Protein AF-B9KXV2-F1 (afdb_monomer_lite)

Foldseek 3Di:
DPQWWWDWFWAAPVARQWTWIATPVRWIWTQRGAPGDTDTDDPVVSVCCCPPRRIDTDDDPDIHTPVRSNVPPHDDDPPPPPPPPPDDDD

pLDDT: mean 85.69, std 14.85, range [45.72, 97.69]

Organism: Thermomicrobium roseum (strain ATCC 27502 / DSM 5159 / P-2) (NCBI:txid309801)

Structure (mmCIF, N/CA/C/O backbone):
data_AF-B9KXV2-F1
#
_entry.id   AF-B9KXV2-F1
#
loop_
_atom_site.group_PDB
_atom_site.id
_atom_site.type_symbol
_atom_site.label_atom_id
_atom_site.label_alt_id
_atom_site.label_comp_id
_atom_site.label_asym_id
_atom_site.label_entity_id
_atom_site.label_seq_id
_atom_site.pdbx_PDB_ins_code
_atom_site.Cartn_x
_atom_site.Cartn_y
_atom_site.Cartn_z
_atom_site.occupancy
_atom_site.B_iso_or_equiv
_atom_site.auth_seq_id
_atom_site.auth_comp_id
_atom_site.auth_asym_id
_atom_site.auth_atom_id
_atom_site.pdbx_PDB_model_num
ATOM 1 N N . MET A 1 1 ? -0.654 -10.661 22.365 1.00 45.72 1 MET A N 1
ATOM 2 C CA . MET A 1 1 ? -0.192 -9.651 21.382 1.00 45.72 1 MET A CA 1
ATOM 3 C C . MET A 1 1 ? -1.298 -9.463 20.354 1.00 45.72 1 MET A C 1
ATOM 5 O O . MET A 1 1 ? -1.776 -10.468 19.853 1.00 45.72 1 MET A O 1
ATOM 9 N N . LYS A 1 2 ? -1.760 -8.236 20.068 1.00 59.69 2 LYS A N 1
ATOM 10 C CA . LYS A 1 2 ? -2.701 -8.024 18.952 1.00 59.69 2 LYS A CA 1
ATOM 11 C C . LYS A 1 2 ? -1.963 -8.315 17.644 1.00 59.69 2 LYS A C 1
ATOM 13 O O . LYS A 1 2 ? -0.975 -7.641 17.352 1.00 59.69 2 LYS A O 1
ATOM 18 N N . THR A 1 3 ? -2.412 -9.316 16.894 1.00 74.00 3 THR A N 1
ATOM 19 C CA . THR A 1 3 ? -1.880 -9.625 15.563 1.00 74.00 3 THR A CA 1
ATOM 20 C C . THR A 1 3 ? -2.186 -8.446 14.649 1.00 74.00 3 THR A C 1
ATOM 22 O O . THR A 1 3 ? -3.348 -8.152 14.381 1.00 74.00 3 THR A O 1
ATOM 25 N N . ARG A 1 4 ? -1.152 -7.712 14.229 1.00 86.19 4 ARG A N 1
ATOM 26 C CA . ARG A 1 4 ? -1.324 -6.593 13.301 1.00 86.19 4 ARG A CA 1
ATOM 27 C C . ARG A 1 4 ? -1.546 -7.151 11.905 1.00 86.19 4 ARG A C 1
ATOM 29 O O . ARG A 1 4 ? -0.712 -7.906 11.410 1.00 86.19 4 ARG A O 1
ATOM 36 N N . THR A 1 5 ? -2.653 -6.757 11.295 1.00 95.25 5 THR A N 1
ATOM 37 C CA . THR A 1 5 ? -2.947 -7.029 9.893 1.00 95.25 5 THR A CA 1
ATOM 38 C C . THR A 1 5 ? -2.884 -5.741 9.086 1.00 95.25 5 THR A C 1
ATOM 40 O O . THR A 1 5 ? -3.032 -4.636 9.619 1.00 95.25 5 THR A O 1
ATOM 43 N N . PHE A 1 6 ? -2.633 -5.888 7.793 1.00 95.75 6 PHE A N 1
ATOM 44 C CA . PHE A 1 6 ? -2.344 -4.798 6.881 1.00 95.75 6 PHE A CA 1
ATOM 45 C C . PHE A 1 6 ? -3.165 -4.945 5.612 1.00 95.75 6 PHE A C 1
ATOM 47 O O . PHE A 1 6 ? -3.253 -6.021 5.030 1.00 95.75 6 PHE A O 1
ATOM 54 N N . GLN A 1 7 ? -3.732 -3.845 5.151 1.00 96.50 7 GLN A N 1
ATOM 55 C CA . GLN A 1 7 ? -4.400 -3.767 3.868 1.00 96.50 7 GLN A CA 1
ATOM 56 C C . GLN A 1 7 ? -3.479 -3.083 2.865 1.00 96.50 7 GLN A C 1
ATOM 58 O O . GLN A 1 7 ? -2.930 -2.011 3.136 1.00 96.50 7 GLN A O 1
ATOM 63 N N . LEU A 1 8 ? -3.329 -3.700 1.697 1.00 95.50 8 LEU A N 1
ATOM 64 C CA . LEU A 1 8 ? -2.592 -3.123 0.584 1.00 95.50 8 LEU A CA 1
ATOM 65 C C . LEU A 1 8 ? -3.411 -2.006 -0.069 1.00 95.50 8 LEU A C 1
ATOM 67 O O . LEU A 1 8 ? -4.543 -2.244 -0.486 1.00 95.50 8 LEU A O 1
ATOM 71 N N . ILE A 1 9 ? -2.827 -0.810 -0.166 1.00 95.94 9 ILE A N 1
ATOM 72 C CA . ILE A 1 9 ? -3.501 0.379 -0.712 1.00 95.94 9 ILE A CA 1
ATOM 73 C C . ILE A 1 9 ? -2.776 0.988 -1.913 1.00 95.94 9 ILE A C 1
ATOM 75 O O . ILE A 1 9 ? -3.368 1.776 -2.647 1.00 95.94 9 ILE A O 1
ATOM 79 N N . GLY A 1 10 ? -1.516 0.618 -2.153 1.00 95.31 10 GLY A N 1
ATOM 80 C CA . GLY A 1 10 ? -0.802 1.047 -3.347 1.00 95.31 10 GLY A CA 1
ATOM 81 C C . GLY A 1 10 ? 0.412 0.188 -3.681 1.00 95.31 10 GLY A C 1
ATOM 82 O O . GLY A 1 10 ? 1.070 -0.350 -2.792 1.00 95.31 10 GLY A O 1
ATOM 83 N N . ARG A 1 11 ? 0.716 0.106 -4.978 1.00 94.38 11 ARG A N 1
ATOM 84 C CA . ARG A 1 11 ? 1.917 -0.530 -5.547 1.00 94.38 11 ARG A CA 1
ATOM 85 C C . ARG A 1 11 ? 2.645 0.447 -6.444 1.00 94.38 11 ARG A C 1
ATOM 87 O O . ARG A 1 11 ? 2.001 1.079 -7.281 1.00 94.38 11 ARG A O 1
ATOM 94 N N . ARG A 1 12 ? 3.965 0.540 -6.334 1.00 94.38 12 ARG A N 1
ATOM 95 C CA . ARG A 1 12 ? 4.749 1.372 -7.248 1.00 94.38 12 ARG A CA 1
ATOM 96 C C . ARG A 1 12 ? 4.883 0.688 -8.611 1.00 94.38 12 ARG A C 1
ATOM 98 O O . ARG A 1 12 ? 5.300 -0.460 -8.690 1.00 94.38 12 ARG A O 1
ATOM 105 N N . SER A 1 13 ? 4.545 1.392 -9.692 1.00 90.94 13 SER A N 1
ATOM 106 C CA . SER A 1 13 ? 4.504 0.803 -11.044 1.00 90.94 13 SER A CA 1
ATOM 107 C C . SER A 1 13 ? 5.863 0.283 -11.520 1.00 90.94 13 SER A C 1
ATOM 109 O O . SER A 1 13 ? 5.932 -0.771 -12.139 1.00 90.94 13 SER A O 1
ATOM 111 N N . SER A 1 14 ? 6.934 1.023 -11.227 1.00 91.12 14 SER A N 1
ATOM 112 C CA . SER A 1 14 ? 8.306 0.702 -11.633 1.00 91.12 14 SER A CA 1
ATOM 113 C C . SER A 1 14 ? 8.998 -0.324 -10.726 1.00 91.12 14 SER A C 1
ATOM 115 O O . SER A 1 14 ? 10.002 -0.904 -11.125 1.00 91.12 14 SER A O 1
ATOM 117 N N . GLN A 1 15 ? 8.482 -0.543 -9.512 1.00 92.12 15 GLN A N 1
ATOM 118 C CA . GLN A 1 15 ? 9.040 -1.450 -8.502 1.00 92.12 15 GLN A CA 1
ATOM 119 C C . GLN A 1 15 ? 7.873 -2.088 -7.732 1.00 92.12 15 GLN A C 1
ATOM 121 O O . GLN A 1 15 ? 7.462 -1.559 -6.696 1.00 92.12 15 GLN A O 1
ATOM 126 N N . PRO A 1 16 ? 7.262 -3.165 -8.262 1.00 90.06 16 PRO A N 1
ATOM 127 C CA . PRO A 1 16 ? 6.019 -3.717 -7.721 1.00 90.06 16 PRO A CA 1
ATOM 128 C C . PRO A 1 16 ? 6.170 -4.279 -6.303 1.00 90.06 16 PRO A C 1
ATOM 130 O O . PRO A 1 16 ? 5.174 -4.422 -5.601 1.00 90.06 16 PRO A O 1
ATOM 133 N N . ASP A 1 17 ? 7.397 -4.539 -5.855 1.00 91.94 17 ASP A N 1
ATOM 134 C CA . ASP A 1 17 ? 7.735 -4.946 -4.497 1.00 91.94 17 ASP A CA 1
ATOM 135 C C . ASP A 1 17 ? 7.781 -3.774 -3.494 1.00 91.94 17 ASP A C 1
ATOM 137 O O . ASP A 1 17 ? 7.892 -3.987 -2.280 1.00 91.94 17 ASP A O 1
ATOM 141 N N . VAL A 1 18 ? 7.658 -2.535 -3.965 1.00 94.50 18 VAL A N 1
ATOM 142 C CA . VAL A 1 18 ? 7.511 -1.359 -3.113 1.00 94.50 18 VAL A CA 1
ATOM 143 C C . VAL A 1 18 ? 6.024 -1.098 -2.877 1.00 94.50 18 VAL A C 1
ATOM 145 O O . VAL A 1 18 ? 5.285 -0.668 -3.770 1.00 94.50 18 VAL A O 1
ATOM 148 N N . LEU A 1 19 ? 5.582 -1.359 -1.646 1.00 95.62 19 LEU A N 1
ATOM 149 C CA . LEU A 1 19 ? 4.166 -1.384 -1.280 1.00 95.62 19 LEU A CA 1
ATOM 150 C C . LEU A 1 19 ? 3.813 -0.275 -0.296 1.00 95.62 19 LEU A C 1
ATOM 152 O O . LEU A 1 19 ? 4.538 -0.019 0.664 1.00 95.62 19 LEU A O 1
ATOM 156 N N . LEU A 1 20 ? 2.639 0.316 -0.483 1.00 96.75 20 LEU A N 1
ATOM 157 C CA . LEU A 1 20 ? 2.005 1.193 0.490 1.00 96.75 20 LEU A CA 1
ATOM 158 C C . LEU A 1 20 ? 0.838 0.442 1.138 1.00 96.75 20 LEU A C 1
ATOM 160 O O . LEU A 1 20 ? -0.047 -0.068 0.445 1.00 96.75 20 LEU A O 1
ATOM 164 N N . VAL A 1 21 ? 0.831 0.379 2.467 1.00 96.56 21 VAL A N 1
ATOM 165 C CA . VAL A 1 21 ? -0.180 -0.343 3.249 1.00 96.56 21 VAL A CA 1
ATOM 166 C C . VAL A 1 21 ? -0.745 0.517 4.371 1.00 96.56 21 VAL A C 1
ATOM 168 O O . VAL A 1 21 ? -0.133 1.502 4.792 1.00 96.56 21 VAL A O 1
ATOM 171 N N . ARG A 1 22 ? -1.895 0.106 4.903 1.00 96.00 22 ARG A N 1
ATOM 172 C CA . ARG A 1 22 ? -2.440 0.624 6.162 1.00 96.00 22 ARG A CA 1
ATOM 173 C C . ARG A 1 22 ? -2.786 -0.505 7.121 1.00 96.00 22 ARG A C 1
ATOM 175 O O . ARG A 1 22 ? -3.094 -1.603 6.673 1.00 96.00 22 ARG A O 1
ATOM 182 N N . ASP A 1 23 ? -2.761 -0.243 8.419 1.00 95.62 23 ASP A N 1
ATOM 183 C CA . ASP A 1 23 ? -3.273 -1.183 9.419 1.00 95.62 23 ASP A CA 1
ATOM 184 C C . ASP A 1 23 ? -4.731 -0.885 9.818 1.00 95.62 23 ASP A C 1
ATOM 186 O O . ASP A 1 23 ? -5.346 0.072 9.343 1.00 95.62 23 ASP A O 1
ATOM 190 N N . GLN A 1 24 ? -5.293 -1.725 10.691 1.00 93.62 24 GLN A N 1
ATOM 191 C CA . GLN A 1 24 ? -6.675 -1.593 11.176 1.00 93.62 24 GLN A CA 1
ATOM 192 C C . GLN A 1 24 ? -6.919 -0.340 12.032 1.00 93.62 24 GLN A C 1
ATOM 194 O O . GLN A 1 24 ? -8.063 0.063 12.213 1.00 93.62 24 GLN A O 1
ATOM 199 N N . GLU A 1 25 ? -5.861 0.287 12.547 1.00 94.00 25 GLU A N 1
ATOM 200 C CA . GLU A 1 25 ? -5.939 1.549 13.291 1.00 94.00 25 GLU A CA 1
ATOM 201 C C . GLU A 1 25 ? -5.833 2.769 12.355 1.00 94.00 25 GLU A C 1
ATOM 203 O O . GLU A 1 25 ? -5.839 3.908 12.818 1.00 94.00 25 GLU A O 1
ATOM 208 N N . GLY A 1 26 ? -5.719 2.556 11.037 1.00 93.44 26 GLY A N 1
ATOM 209 C CA . GLY A 1 26 ? -5.586 3.621 10.043 1.00 93.44 26 GLY A CA 1
ATOM 210 C C . GLY A 1 26 ? -4.174 4.204 9.942 1.00 93.44 26 GLY A C 1
ATOM 211 O O . GLY A 1 26 ? -3.992 5.272 9.356 1.00 93.44 26 GLY A O 1
ATOM 212 N N . ARG A 1 27 ? -3.157 3.532 10.497 1.00 96.31 27 ARG A N 1
ATOM 213 C CA . ARG A 1 27 ? -1.754 3.949 10.372 1.00 96.31 27 ARG A CA 1
ATOM 214 C C . ARG A 1 27 ? -1.188 3.470 9.041 1.00 96.31 27 ARG A C 1
ATOM 216 O O . ARG A 1 27 ? -1.394 2.322 8.657 1.00 96.31 27 ARG A O 1
ATOM 223 N N . TYR A 1 28 ? -0.432 4.337 8.375 1.00 97.25 28 TYR A N 1
ATOM 224 C CA . TYR A 1 28 ? 0.154 4.075 7.062 1.00 97.25 28 TYR A CA 1
ATOM 225 C C . TYR A 1 28 ? 1.608 3.617 7.170 1.00 97.25 28 TYR A C 1
ATOM 227 O O . TYR A 1 28 ? 2.377 4.116 8.001 1.00 97.25 28 TYR A O 1
ATOM 235 N N . TYR A 1 29 ? 1.992 2.689 6.296 1.00 97.12 29 TYR A N 1
ATOM 236 C CA . TYR A 1 29 ? 3.345 2.154 6.224 1.00 97.12 29 TYR A CA 1
ATOM 237 C C . TYR A 1 29 ? 3.798 1.972 4.778 1.00 97.12 29 TYR A C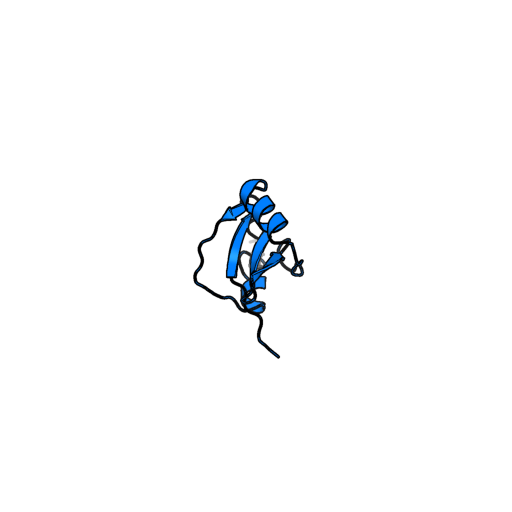 1
ATOM 239 O O . TYR A 1 29 ? 3.028 1.550 3.917 1.00 97.12 29 TYR A O 1
ATOM 247 N N . LEU A 1 30 ? 5.076 2.244 4.546 1.00 96.12 30 LEU A N 1
ATOM 248 C CA . LEU A 1 30 ? 5.791 1.948 3.316 1.00 96.12 30 LEU A CA 1
ATOM 249 C C . LEU A 1 30 ? 6.640 0.688 3.516 1.00 96.12 30 LEU A C 1
ATOM 251 O O . LEU A 1 30 ? 7.401 0.597 4.481 1.00 96.12 30 LEU A O 1
ATOM 255 N N . ARG A 1 31 ? 6.552 -0.257 2.582 1.00 95.31 31 ARG A N 1
ATOM 256 C CA . ARG A 1 31 ? 7.501 -1.361 2.426 1.00 95.31 31 ARG A CA 1
ATOM 257 C C . ARG A 1 31 ? 8.453 -1.010 1.277 1.00 95.31 31 ARG A C 1
ATOM 259 O O . ARG A 1 31 ? 8.008 -1.034 0.133 1.00 95.31 31 ARG A O 1
ATOM 266 N N . PRO A 1 32 ? 9.730 -0.682 1.535 1.00 93.44 32 PRO A N 1
ATOM 267 C CA . PRO A 1 32 ? 10.654 -0.180 0.514 1.00 93.44 32 PRO A CA 1
ATOM 268 C C . PRO A 1 32 ? 11.287 -1.293 -0.348 1.00 93.44 32 PRO A C 1
ATOM 270 O O . PRO A 1 32 ? 12.447 -1.179 -0.727 1.00 93.44 32 PRO A O 1
ATOM 273 N N . GLY A 1 33 ? 10.546 -2.367 -0.630 1.00 92.38 33 GLY A N 1
ATOM 274 C CA . GLY A 1 33 ? 11.020 -3.538 -1.370 1.00 92.38 33 GLY A CA 1
ATOM 275 C C . GLY A 1 33 ? 10.998 -4.832 -0.554 1.00 92.38 33 GLY A C 1
ATOM 276 O O . GLY A 1 33 ? 10.619 -4.849 0.626 1.00 92.38 33 GLY A O 1
ATOM 277 N N . CYS A 1 34 ? 11.400 -5.933 -1.184 1.00 90.44 34 CYS A N 1
ATOM 278 C CA . CYS A 1 34 ? 11.508 -7.238 -0.526 1.00 90.44 34 CYS A CA 1
ATOM 279 C C . CYS A 1 34 ? 12.511 -7.228 0.628 1.00 90.44 34 CYS A C 1
ATOM 281 O O . CYS A 1 34 ? 13.559 -6.591 0.551 1.00 90.44 34 CYS A O 1
ATOM 283 N N . ASN A 1 35 ? 12.183 -7.923 1.722 1.00 82.38 35 ASN A N 1
ATOM 284 C CA . ASN A 1 35 ? 12.953 -7.937 2.979 1.00 82.38 35 ASN A CA 1
ATOM 285 C C . ASN A 1 35 ? 13.093 -6.567 3.676 1.00 82.38 35 ASN A C 1
ATOM 287 O O . ASN A 1 35 ? 13.719 -6.465 4.732 1.00 82.38 35 ASN A O 1
ATOM 291 N N . GLY A 1 36 ? 12.483 -5.512 3.127 1.00 82.75 36 GLY A N 1
ATOM 292 C CA . GLY A 1 36 ? 12.454 -4.191 3.731 1.00 82.75 36 GLY A CA 1
ATOM 293 C C . GLY A 1 36 ? 11.575 -4.163 4.978 1.00 82.75 36 GLY A C 1
ATOM 294 O O . GLY A 1 36 ? 10.452 -4.675 4.995 1.00 82.75 36 GLY A O 1
ATOM 295 N N . ARG A 1 37 ? 12.057 -3.506 6.036 1.00 90.56 37 ARG A N 1
ATOM 296 C CA . ARG A 1 37 ? 11.234 -3.228 7.217 1.00 90.56 37 ARG A CA 1
ATOM 297 C C . ARG A 1 37 ? 10.129 -2.234 6.857 1.00 90.56 37 ARG A C 1
ATOM 299 O O . ARG A 1 37 ? 10.370 -1.272 6.132 1.00 90.56 37 ARG A O 1
ATOM 306 N N . LEU A 1 38 ? 8.939 -2.420 7.430 1.00 94.25 38 LEU A N 1
ATOM 307 C CA . LEU A 1 38 ? 7.866 -1.431 7.327 1.00 94.25 38 LEU A CA 1
ATOM 308 C C . LEU A 1 38 ? 8.285 -0.105 7.971 1.00 94.25 38 LEU A C 1
ATOM 310 O O . LEU A 1 38 ? 8.589 -0.046 9.166 1.00 94.25 38 LEU A O 1
ATOM 314 N N . VAL A 1 39 ? 8.245 0.961 7.179 1.00 95.75 39 VAL A N 1
ATOM 315 C CA . VAL A 1 39 ? 8.514 2.333 7.605 1.00 95.75 39 VAL A CA 1
ATOM 316 C C . VAL A 1 39 ? 7.182 3.034 7.812 1.00 95.75 39 VAL A C 1
ATOM 318 O O . VAL A 1 39 ? 6.362 3.099 6.901 1.00 95.75 39 VAL A O 1
ATOM 321 N N . ARG A 1 40 ? 6.941 3.553 9.017 1.00 96.75 40 ARG A N 1
ATOM 322 C CA . ARG A 1 40 ? 5.727 4.327 9.294 1.00 96.75 40 ARG A CA 1
ATOM 323 C C . ARG A 1 40 ? 5.792 5.657 8.546 1.00 96.75 40 ARG A C 1
ATOM 325 O O . ARG A 1 40 ? 6.795 6.357 8.641 1.00 96.75 40 ARG A O 1
ATOM 332 N N . VAL A 1 41 ? 4.706 6.014 7.871 1.00 97.12 41 VAL A N 1
ATOM 333 C CA . VAL A 1 41 ? 4.558 7.296 7.170 1.00 97.12 41 VAL A CA 1
ATOM 334 C C . VAL A 1 41 ? 3.303 8.020 7.648 1.00 97.12 41 VAL A C 1
ATOM 336 O O . VAL A 1 41 ? 2.423 7.426 8.280 1.00 97.12 41 VAL A O 1
ATOM 339 N N . THR A 1 42 ? 3.224 9.323 7.391 1.00 97.69 42 THR A N 1
ATOM 340 C CA . THR A 1 42 ? 2.011 10.090 7.692 1.00 97.69 42 THR A CA 1
ATOM 341 C C . THR A 1 42 ? 0.932 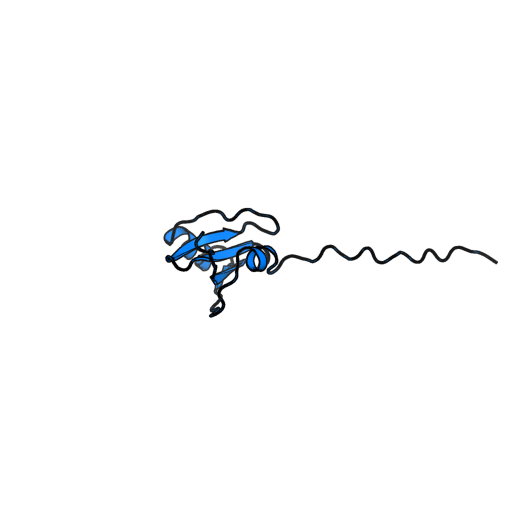9.834 6.636 1.00 97.69 42 THR A C 1
ATOM 343 O O . THR A 1 42 ? 1.232 9.406 5.522 1.00 97.69 42 THR A O 1
ATOM 346 N N . ALA A 1 43 ? -0.333 10.124 6.961 1.00 96.19 43 ALA A N 1
ATOM 347 C CA . ALA A 1 43 ? -1.417 10.069 5.975 1.00 96.19 43 ALA A CA 1
ATOM 348 C C . ALA A 1 43 ? -1.151 11.017 4.789 1.00 96.19 43 ALA A C 1
ATOM 350 O O . ALA A 1 43 ? -1.340 10.640 3.636 1.00 96.19 43 ALA A O 1
ATOM 351 N N . ARG A 1 44 ? -0.606 12.210 5.069 1.00 96.75 44 ARG A N 1
ATOM 352 C CA . ARG A 1 44 ? -0.215 13.192 4.048 1.00 96.75 44 ARG A CA 1
ATOM 353 C C . ARG A 1 44 ? 0.854 12.643 3.101 1.00 96.75 44 ARG A C 1
ATOM 355 O O . ARG A 1 44 ? 0.757 12.841 1.892 1.00 96.75 44 ARG A O 1
ATOM 362 N N . ASP A 1 45 ? 1.860 11.950 3.630 1.00 95.94 45 ASP A N 1
ATOM 363 C CA . ASP A 1 45 ? 2.910 11.345 2.802 1.00 95.94 45 ASP A CA 1
ATOM 364 C C . ASP A 1 45 ? 2.368 10.175 1.979 1.00 95.94 45 ASP A C 1
ATOM 366 O O . ASP A 1 45 ? 2.696 10.059 0.801 1.00 95.94 45 ASP A O 1
ATOM 370 N N . ALA A 1 46 ? 1.492 9.348 2.559 1.00 95.44 46 ALA A N 1
ATOM 371 C CA . ALA A 1 46 ? 0.822 8.261 1.848 1.00 95.44 46 ALA A CA 1
ATOM 372 C C . ALA A 1 46 ? 0.007 8.782 0.649 1.00 95.44 46 ALA A C 1
ATOM 374 O O . ALA A 1 46 ? 0.138 8.270 -0.463 1.00 95.44 46 ALA A O 1
ATOM 375 N N . GLU A 1 47 ? -0.769 9.851 0.836 1.00 94.50 47 GLU A N 1
ATOM 376 C CA . GLU A 1 47 ? -1.494 10.515 -0.254 1.00 94.50 47 GLU A CA 1
ATOM 377 C C . GLU A 1 47 ? -0.550 11.103 -1.307 1.00 94.50 47 GLU A C 1
ATOM 379 O O . GLU A 1 47 ? -0.798 10.986 -2.510 1.00 94.50 47 GLU A O 1
ATOM 384 N N . ARG A 1 48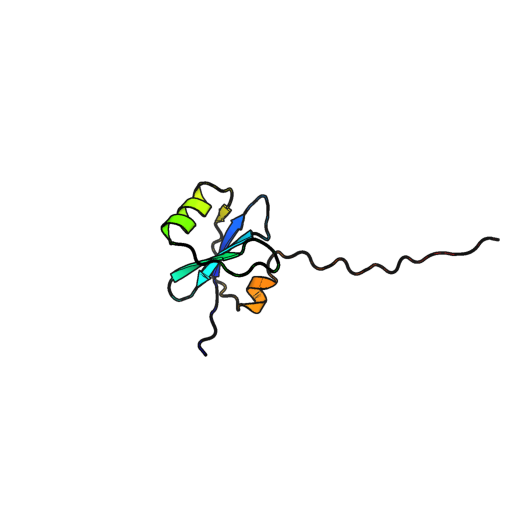 ? 0.558 11.717 -0.873 1.00 94.62 48 ARG A N 1
ATOM 385 C CA . ARG A 1 48 ? 1.560 12.271 -1.787 1.00 94.62 48 ARG A CA 1
ATOM 386 C C . ARG A 1 48 ? 2.204 11.174 -2.637 1.00 94.62 48 ARG A C 1
ATOM 388 O O . ARG A 1 48 ? 2.403 11.406 -3.828 1.00 94.62 48 ARG A O 1
ATOM 395 N N . LEU A 1 49 ? 2.496 10.007 -2.055 1.00 93.81 49 LEU A N 1
ATOM 396 C CA . LEU A 1 49 ? 3.013 8.827 -2.759 1.00 93.81 49 LEU A CA 1
ATOM 397 C C . LEU A 1 49 ? 2.028 8.343 -3.829 1.00 93.81 49 LEU A C 1
ATOM 399 O O . LEU A 1 49 ? 2.423 8.196 -4.986 1.00 93.81 49 LEU A O 1
ATOM 403 N N . LEU A 1 50 ? 0.749 8.188 -3.467 1.00 93.31 50 LEU A N 1
ATOM 404 C CA . LEU A 1 50 ? -0.322 7.782 -4.388 1.00 93.31 50 LEU A CA 1
ATOM 405 C C . LEU A 1 50 ? -0.493 8.744 -5.570 1.00 93.31 50 LEU A C 1
ATOM 407 O O . LEU A 1 50 ? -0.756 8.301 -6.682 1.00 93.31 50 LEU A O 1
ATOM 411 N N . ARG A 1 51 ? -0.343 10.054 -5.348 1.00 91.81 51 ARG A N 1
ATOM 412 C CA . ARG A 1 51 ? -0.570 11.065 -6.393 1.00 91.81 51 ARG A CA 1
ATOM 413 C C . ARG A 1 51 ? 0.644 11.329 -7.283 1.00 91.81 51 ARG A C 1
ATOM 415 O O . ARG A 1 51 ? 0.458 11.597 -8.462 1.00 91.81 51 ARG A O 1
ATOM 422 N N . ASN A 1 52 ? 1.860 11.295 -6.730 1.00 89.94 52 ASN A N 1
ATOM 423 C CA . ASN A 1 52 ? 3.035 11.883 -7.393 1.00 89.94 52 ASN A CA 1
ATOM 424 C C . ASN A 1 52 ? 4.184 10.904 -7.679 1.00 89.94 52 ASN A C 1
ATOM 426 O O . ASN A 1 52 ? 5.139 11.297 -8.340 1.00 89.94 52 ASN A O 1
ATOM 430 N N . TYR A 1 53 ? 4.144 9.667 -7.173 1.00 87.19 53 TYR A N 1
ATOM 431 C CA . TYR A 1 53 ? 5.301 8.756 -7.210 1.00 87.19 53 TYR A CA 1
ATOM 432 C C . TYR A 1 53 ? 4.998 7.412 -7.886 1.00 87.19 53 TYR A C 1
ATOM 434 O O . TYR A 1 53 ? 5.504 6.372 -7.468 1.00 87.19 53 TYR A O 1
ATOM 442 N N . GLU A 1 54 ? 4.171 7.434 -8.936 1.00 90.75 54 GLU A N 1
ATOM 443 C CA . GLU A 1 54 ? 3.832 6.265 -9.772 1.00 90.75 54 GLU A CA 1
ATOM 444 C C . GLU A 1 54 ? 3.167 5.100 -9.022 1.00 90.75 54 GLU A C 1
ATOM 446 O O . GLU A 1 54 ? 3.165 3.956 -9.498 1.00 90.75 54 GLU A O 1
ATOM 451 N N . TYR A 1 55 ? 2.598 5.364 -7.847 1.00 93.25 55 TYR A N 1
ATOM 452 C CA . TYR A 1 55 ? 1.824 4.363 -7.135 1.00 93.25 55 TYR A CA 1
ATOM 453 C C . TYR A 1 55 ? 0.466 4.186 -7.800 1.00 93.25 55 TYR A C 1
ATOM 455 O O . TYR A 1 55 ? -0.315 5.126 -7.926 1.00 93.25 55 TYR A O 1
ATOM 463 N N . ARG A 1 56 ? 0.154 2.948 -8.174 1.00 92.44 56 ARG A N 1
ATOM 464 C CA . ARG A 1 56 ? -1.195 2.559 -8.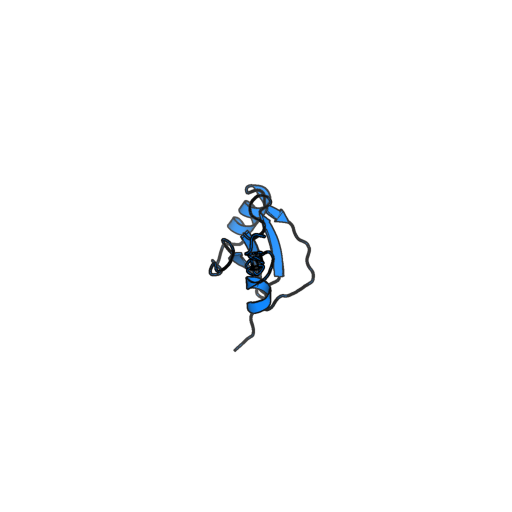566 1.00 92.44 56 ARG A CA 1
ATOM 465 C C . ARG A 1 56 ? -2.009 2.303 -7.302 1.00 92.44 56 ARG A C 1
ATOM 467 O O . ARG A 1 56 ? -1.581 1.474 -6.491 1.00 92.44 56 ARG A O 1
ATOM 474 N N . PRO A 1 57 ? -3.149 2.988 -7.115 1.00 91.75 57 PRO A N 1
ATOM 475 C CA . PRO A 1 57 ? -4.023 2.735 -5.983 1.00 91.75 57 PRO A CA 1
ATOM 476 C C . PRO A 1 57 ? -4.625 1.333 -6.088 1.00 91.75 57 PRO A C 1
ATOM 478 O O . PRO A 1 57 ? -4.952 0.858 -7.177 1.00 91.75 57 PRO A O 1
ATOM 481 N N . ILE A 1 58 ? -4.771 0.675 -4.942 1.00 91.69 58 ILE A N 1
ATOM 482 C CA . ILE A 1 58 ? -5.349 -0.663 -4.838 1.00 91.69 58 ILE A CA 1
ATOM 483 C C . ILE A 1 58 ? -6.535 -0.600 -3.895 1.00 91.69 58 ILE A C 1
ATOM 485 O O . ILE A 1 58 ? -6.416 -0.203 -2.738 1.00 91.69 58 ILE A O 1
ATOM 489 N N . LEU A 1 59 ? -7.683 -1.035 -4.399 1.00 87.62 59 LEU A N 1
ATOM 490 C CA . LEU A 1 59 ? -8.882 -1.248 -3.607 1.00 87.62 59 LEU A CA 1
ATOM 491 C C . LEU A 1 59 ? -8.940 -2.733 -3.248 1.00 87.62 59 LEU A C 1
ATOM 493 O O . LEU A 1 59 ? -9.509 -3.537 -3.979 1.00 87.62 59 LEU A O 1
ATOM 497 N N . SER A 1 60 ? -8.287 -3.107 -2.149 1.00 86.56 60 SER A N 1
ATOM 498 C CA . SER A 1 60 ? -8.321 -4.473 -1.621 1.00 86.56 60 SER A CA 1
ATOM 499 C C . SER A 1 60 ? -9.242 -4.537 -0.411 1.00 86.56 60 SER A C 1
ATOM 501 O O . SER A 1 60 ? -9.122 -3.705 0.480 1.00 86.56 60 SER A O 1
ATOM 503 N N . ALA A 1 61 ? -10.125 -5.533 -0.332 1.00 89.56 61 ALA A N 1
ATOM 504 C CA . ALA A 1 61 ? -10.871 -5.836 0.895 1.00 89.56 61 ALA A CA 1
ATOM 505 C C . ALA A 1 61 ? -10.074 -6.740 1.860 1.00 89.56 61 ALA A C 1
ATOM 507 O O . ALA A 1 61 ? -10.462 -6.915 3.014 1.00 89.56 61 ALA A O 1
ATOM 508 N N . THR A 1 62 ? -8.953 -7.298 1.399 1.00 93.62 62 THR A N 1
ATOM 509 C CA . THR A 1 62 ? -8.169 -8.298 2.124 1.00 93.62 62 THR A CA 1
ATOM 510 C C . THR A 1 62 ? -7.241 -7.656 3.147 1.00 93.62 62 THR A C 1
ATOM 512 O O . THR A 1 62 ? -6.524 -6.696 2.849 1.00 93.62 62 THR A O 1
ATOM 515 N N . TRP A 1 63 ? -7.216 -8.244 4.341 1.00 95.19 63 TRP A N 1
ATOM 516 C CA . TRP A 1 63 ? -6.271 -7.930 5.405 1.00 95.19 63 TRP A CA 1
ATOM 517 C C . TRP A 1 63 ? -5.225 -9.038 5.490 1.00 95.19 63 TRP A C 1
ATOM 519 O O . TRP A 1 63 ? -5.558 -10.178 5.788 1.00 95.19 63 TRP A O 1
ATOM 529 N N . LEU A 1 64 ? -3.972 -8.688 5.225 1.00 94.25 64 LEU A N 1
ATOM 530 C CA . LEU A 1 64 ? -2.826 -9.588 5.256 1.00 94.25 64 LEU A CA 1
ATOM 531 C C . LEU A 1 64 ? -2.203 -9.592 6.649 1.00 94.25 64 LEU A C 1
ATOM 533 O O . LEU A 1 64 ? -2.044 -8.542 7.275 1.00 94.25 64 LEU A O 1
ATOM 537 N N . SER A 1 65 ? -1.785 -10.756 7.122 1.00 93.69 65 SER A N 1
ATOM 538 C CA . SER A 1 65 ? -0.819 -10.852 8.212 1.00 93.69 65 SER A CA 1
ATOM 539 C C . SER A 1 65 ? 0.517 -10.210 7.815 1.00 93.69 65 SER A C 1
ATOM 541 O O . SER A 1 65 ? 0.790 -9.937 6.643 1.00 93.69 65 SER A O 1
ATOM 543 N N . PHE A 1 66 ? 1.382 -9.967 8.801 1.00 90.50 66 PHE A N 1
ATOM 544 C CA . PHE A 1 66 ? 2.731 -9.473 8.522 1.00 90.50 66 PHE A CA 1
ATOM 545 C C . PHE A 1 66 ? 3.515 -10.428 7.606 1.00 90.50 66 PHE A C 1
ATOM 547 O O . PHE A 1 66 ? 4.182 -9.965 6.686 1.00 90.50 66 PHE A O 1
ATOM 554 N N . GLU A 1 67 ? 3.400 -11.744 7.821 1.00 89.81 67 GLU A N 1
ATOM 555 C CA . GLU A 1 67 ? 4.095 -12.763 7.021 1.00 89.81 67 GLU A CA 1
ATOM 556 C C . GLU A 1 67 ? 3.612 -12.816 5.569 1.00 89.81 67 GLU A C 1
ATOM 558 O O . GLU A 1 67 ? 4.422 -12.910 4.648 1.00 89.81 67 GLU A O 1
ATOM 563 N N . GLU A 1 68 ? 2.303 -12.713 5.343 1.00 92.88 68 GLU A N 1
ATOM 564 C CA . GLU A 1 68 ? 1.757 -12.632 3.986 1.00 92.88 68 GLU A CA 1
ATOM 565 C C . GLU A 1 68 ? 2.219 -11.345 3.301 1.00 92.88 68 GLU A C 1
ATOM 567 O O . GLU A 1 68 ? 2.693 -11.381 2.167 1.00 92.88 68 GLU A O 1
ATOM 572 N N . LEU A 1 69 ? 2.166 -10.212 4.012 1.00 91.75 69 LEU A N 1
ATOM 573 C CA . LEU A 1 69 ? 2.586 -8.927 3.468 1.00 91.75 69 LEU A CA 1
ATOM 574 C C . LEU A 1 69 ? 4.052 -8.925 3.022 1.00 91.75 69 LEU A C 1
ATOM 576 O O . LEU A 1 69 ? 4.345 -8.341 1.984 1.00 91.75 69 LEU A O 1
ATOM 580 N N . ILE A 1 70 ? 4.980 -9.525 3.772 1.00 89.06 70 ILE A N 1
ATOM 581 C CA . ILE A 1 70 ? 6.401 -9.538 3.376 1.00 89.06 70 ILE A CA 1
ATOM 582 C C . ILE A 1 70 ? 6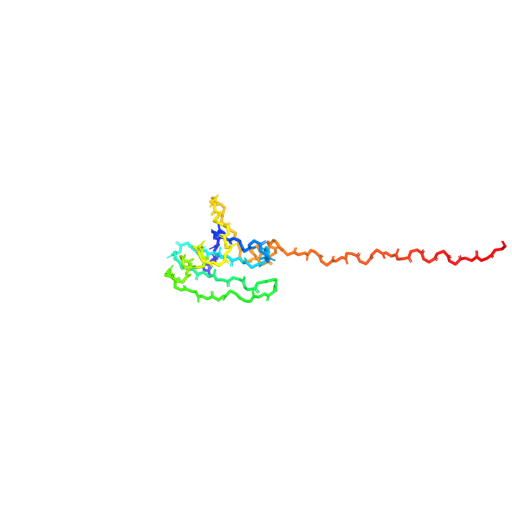.675 -10.435 2.158 1.00 89.06 70 ILE A C 1
ATOM 584 O O . ILE A 1 70 ? 7.669 -10.209 1.476 1.00 89.06 70 ILE A O 1
ATOM 588 N N . ARG A 1 71 ? 5.801 -11.407 1.859 1.00 89.12 71 ARG A N 1
ATOM 589 C CA . ARG A 1 71 ? 5.911 -12.292 0.682 1.00 89.12 71 ARG A CA 1
ATOM 590 C C . ARG A 1 71 ? 5.273 -11.701 -0.577 1.00 89.12 71 ARG A C 1
ATOM 592 O O . ARG A 1 71 ? 5.665 -12.058 -1.683 1.00 89.12 71 ARG A O 1
ATOM 599 N N . THR A 1 72 ? 4.301 -10.804 -0.423 1.00 90.50 72 THR A N 1
ATOM 600 C CA . THR A 1 72 ? 3.569 -10.174 -1.532 1.00 90.50 72 THR A CA 1
ATOM 601 C C . THR A 1 72 ? 4.505 -9.501 -2.539 1.00 90.50 72 THR A C 1
ATOM 603 O O . THR A 1 72 ? 5.359 -8.712 -2.144 1.00 90.50 72 THR A O 1
ATOM 606 N N . ASP A 1 73 ? 4.316 -9.761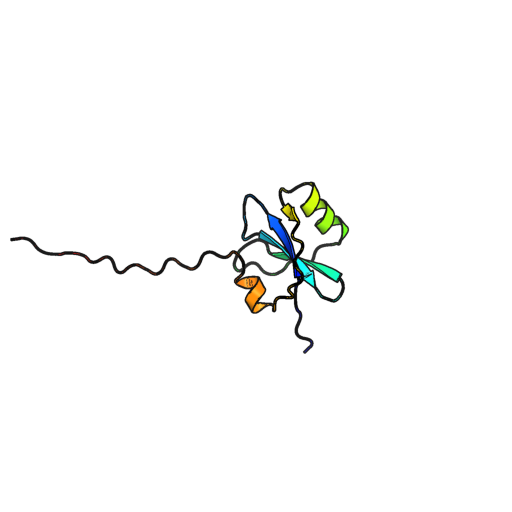 -3.834 1.00 88.44 73 ASP A N 1
ATOM 607 C CA . ASP A 1 73 ? 5.065 -9.144 -4.945 1.00 88.44 73 ASP A CA 1
ATOM 608 C C . ASP A 1 73 ? 6.596 -9.284 -4.851 1.00 88.44 73 ASP A C 1
ATOM 610 O O . ASP A 1 73 ? 7.330 -8.516 -5.467 1.00 88.44 73 ASP A O 1
ATOM 614 N N . CYS A 1 74 ? 7.085 -10.265 -4.086 1.00 88.56 74 CYS A N 1
ATOM 615 C CA . CYS A 1 74 ? 8.497 -10.606 -4.056 1.00 88.56 74 CYS A CA 1
ATOM 616 C C . CYS A 1 74 ? 8.806 -11.725 -5.048 1.00 88.56 74 CYS A C 1
ATOM 618 O O . CYS A 1 74 ? 8.098 -12.736 -5.047 1.00 88.56 74 CYS A O 1
ATOM 620 N N . PRO A 1 75 ? 9.852 -11.578 -5.885 1.00 79.94 75 PRO A N 1
ATOM 621 C CA . PRO A 1 75 ? 10.288 -12.670 -6.734 1.00 79.94 75 PRO A CA 1
ATOM 622 C C . PRO A 1 75 ? 10.704 -13.835 -5.838 1.00 79.94 75 PRO A C 1
ATOM 624 O O . PRO A 1 75 ? 11.463 -13.662 -4.880 1.00 79.94 75 PRO A O 1
ATOM 627 N N . LEU A 1 76 ? 10.188 -15.024 -6.144 1.00 73.25 76 LEU A N 1
ATOM 628 C CA . LEU A 1 76 ? 10.720 -16.242 -5.554 1.00 73.25 76 LEU A CA 1
ATOM 629 C C . LEU A 1 76 ? 12.198 -16.337 -5.957 1.00 73.25 76 LEU A C 1
ATOM 631 O O . LEU A 1 76 ? 12.525 -15.999 -7.102 1.00 73.25 76 LEU A O 1
ATOM 635 N N . PRO A 1 77 ? 13.103 -16.751 -5.051 1.00 67.44 77 PRO A N 1
ATOM 636 C CA . PRO A 1 77 ? 14.452 -17.095 -5.470 1.00 67.44 77 PRO A CA 1
ATOM 637 C C . PRO A 1 77 ? 14.312 -18.106 -6.605 1.00 67.44 77 PRO A C 1
ATOM 639 O O . PRO A 1 77 ? 13.562 -19.072 -6.459 1.00 67.44 77 PRO A O 1
ATOM 642 N N . ALA A 1 78 ? 14.954 -17.833 -7.745 1.00 60.69 78 ALA A N 1
ATOM 643 C CA . ALA A 1 78 ? 14.982 -18.781 -8.845 1.00 60.69 78 ALA A CA 1
ATOM 644 C C . ALA A 1 78 ? 15.429 -20.116 -8.250 1.00 60.69 78 ALA A C 1
ATOM 646 O O . ALA A 1 78 ? 16.526 -20.192 -7.691 1.00 60.69 78 ALA A O 1
ATOM 647 N N . GLU A 1 79 ? 14.558 -21.127 -8.284 1.00 57.22 79 GLU A N 1
ATOM 648 C CA . GLU A 1 79 ? 14.996 -22.491 -8.034 1.00 57.22 79 GLU A CA 1
ATOM 649 C C . GLU A 1 79 ? 16.208 -22.688 -8.930 1.00 57.22 79 GLU A C 1
ATOM 651 O O . GLU A 1 79 ? 16.128 -22.454 -10.137 1.00 57.22 79 GLU A O 1
ATOM 656 N N . SER A 1 80 ? 17.349 -23.000 -8.320 1.00 52.94 80 SER A N 1
ATOM 657 C CA . SER A 1 80 ? 18.541 -23.407 -9.037 1.00 52.94 80 SER A CA 1
ATOM 658 C C . SER A 1 80 ? 18.136 -24.603 -9.882 1.00 52.94 80 SER A C 1
ATOM 660 O O . SER A 1 80 ? 18.119 -25.728 -9.388 1.00 52.94 80 SER A O 1
ATOM 662 N N . THR A 1 81 ? 17.736 -24.365 -11.129 1.00 56.12 81 THR A N 1
ATOM 663 C CA . THR A 1 81 ? 17.489 -25.417 -12.099 1.00 56.12 81 THR A CA 1
ATOM 664 C C . THR A 1 81 ? 18.782 -26.216 -12.111 1.00 56.12 81 THR A C 1
ATOM 666 O O . THR A 1 81 ? 19.827 -25.619 -12.391 1.00 56.12 81 THR A O 1
ATOM 669 N N . PRO A 1 82 ? 18.791 -27.504 -11.721 1.00 51.91 82 PRO A N 1
ATOM 670 C CA . PRO A 1 82 ? 20.012 -28.276 -11.793 1.00 51.91 82 PRO A CA 1
ATOM 671 C C . PRO A 1 82 ? 20.418 -28.272 -13.261 1.00 51.91 82 PRO A C 1
ATOM 673 O O . PRO A 1 82 ? 19.730 -28.845 -14.106 1.00 51.91 82 PRO A O 1
ATOM 676 N N . SER A 1 83 ? 21.491 -27.543 -13.570 1.00 50.81 83 SER A N 1
ATOM 677 C CA . SER A 1 83 ? 22.142 -27.594 -14.865 1.00 50.81 83 SER A CA 1
ATOM 678 C C . SER A 1 83 ? 22.509 -29.051 -15.085 1.00 50.81 83 SER A C 1
ATOM 680 O O . SER A 1 83 ? 23.465 -29.546 -14.492 1.00 50.81 83 SER A O 1
ATOM 682 N N . LEU A 1 84 ? 21.713 -29.756 -15.887 1.00 60.47 84 LEU A N 1
ATOM 683 C CA . LEU A 1 84 ? 22.075 -31.051 -16.435 1.00 60.47 84 LEU A CA 1
ATOM 684 C C . LEU A 1 84 ? 23.300 -30.805 -17.314 1.00 60.47 84 LEU A C 1
ATOM 686 O O . LEU A 1 84 ? 23.197 -30.499 -18.499 1.00 60.47 84 LEU A O 1
ATOM 690 N N . THR A 1 85 ? 24.481 -30.871 -16.706 1.00 53.50 85 THR A N 1
ATOM 691 C CA . THR A 1 85 ? 25.735 -31.018 -17.424 1.00 53.50 85 THR A CA 1
ATOM 692 C C . THR A 1 85 ? 25.704 -32.393 -18.066 1.00 53.50 85 THR A C 1
ATOM 694 O O . THR A 1 85 ? 26.087 -33.386 -17.450 1.00 53.50 85 THR A O 1
ATOM 697 N N . SER A 1 86 ? 25.228 -32.455 -19.308 1.00 53.06 86 SER A N 1
ATOM 698 C CA . SER A 1 86 ? 25.525 -33.554 -20.221 1.00 53.06 86 SER A CA 1
ATOM 699 C C . SER A 1 86 ? 27.013 -33.494 -20.568 1.00 53.06 86 SER A C 1
ATOM 701 O O . SER A 1 86 ? 27.425 -32.994 -21.611 1.00 53.06 86 SER A O 1
ATOM 703 N N . HIS A 1 87 ? 27.828 -33.975 -19.634 1.00 57.19 87 HIS A N 1
ATOM 704 C CA . HIS A 1 87 ? 29.083 -34.622 -19.961 1.00 57.19 87 HIS A CA 1
ATOM 705 C C . HIS A 1 87 ? 28.726 -35.889 -20.744 1.00 57.19 87 HIS A C 1
ATOM 707 O O . HIS A 1 87 ? 28.003 -36.742 -20.241 1.00 57.19 87 HIS A O 1
ATOM 713 N N . GLU A 1 88 ? 29.178 -36.001 -21.985 1.00 52.41 88 GLU A N 1
ATOM 714 C CA . GLU A 1 88 ? 30.343 -36.829 -22.310 1.00 52.41 88 GLU A CA 1
ATOM 715 C C . GLU A 1 88 ? 30.353 -37.168 -23.805 1.00 52.41 88 GLU A C 1
ATOM 717 O O . GLU A 1 88 ? 29.333 -37.452 -24.429 1.00 52.41 88 GLU A O 1
ATOM 722 N N . ARG A 1 89 ? 31.550 -37.055 -24.376 1.00 52.88 89 ARG A N 1
ATOM 723 C CA . ARG A 1 89 ? 31.895 -37.371 -25.759 1.00 52.88 89 ARG A CA 1
ATOM 724 C C . ARG A 1 89 ? 31.756 -38.871 -26.024 1.00 52.88 89 ARG A C 1
ATOM 726 O O . ARG A 1 89 ? 32.185 -39.664 -25.192 1.00 52.88 89 ARG A O 1
ATOM 733 N N . ALA A 1 90 ? 31.354 -39.217 -27.241 1.00 55.41 90 ALA A N 1
ATOM 734 C CA . ALA A 1 90 ? 31.945 -40.318 -27.999 1.00 55.41 90 ALA A CA 1
ATOM 735 C C . ALA A 1 90 ? 31.934 -39.944 -29.483 1.00 55.41 90 ALA A C 1
ATOM 737 O O . ALA A 1 90 ? 30.850 -39.555 -29.972 1.00 55.41 90 ALA A O 1
#

Radius of gyration: 18.18 Å; chains: 1; bounding box: 43×54×49 Å

Secondary structure (DSSP, 8-state):
----EEEEEEEETTEEEEEEEEETTS-EEEEESTTPPPEEE-HHHHHHHHHHS-EEE-----EEEHHHHHHTTPPPP-------------

Sequence (90 aa):
MKTRTFQLIGRRSSQPDVLLVRDQEGRYYLRPGCNGRLVRVTARDAERLLRNYEYRPILSATWLSFEELIRTDCPLPAESTPSLTSHERA